Protein AF-A0A4P6DA91-F1 (afdb_monomer_lite)

Structure (mmCIF, N/CA/C/O backbone):
data_AF-A0A4P6DA91-F1
#
_entry.id   AF-A0A4P6DA91-F1
#
loop_
_atom_site.group_PDB
_atom_site.id
_atom_site.type_symbol
_atom_site.label_atom_id
_atom_site.label_alt_id
_atom_site.label_comp_id
_atom_site.label_asym_id
_atom_site.label_entity_id
_atom_site.label_seq_id
_atom_site.pdbx_PDB_ins_code
_atom_site.Cartn_x
_atom_site.Cartn_y
_atom_site.Cartn_z
_atom_site.occupancy
_atom_site.B_iso_or_equiv
_atom_site.auth_seq_id
_atom_site.auth_comp_id
_atom_site.auth_asym_id
_atom_site.auth_atom_id
_atom_site.pdbx_PDB_model_num
ATOM 1 N N . ARG A 1 1 ? -45.572 -16.440 51.708 1.00 55.09 1 ARG A N 1
ATOM 2 C CA . ARG A 1 1 ? -45.070 -16.495 50.308 1.00 55.09 1 ARG A CA 1
ATOM 3 C C . ARG A 1 1 ? -44.344 -15.213 49.861 1.00 55.09 1 ARG A C 1
ATOM 5 O O . ARG A 1 1 ? -43.687 -15.255 48.838 1.00 55.09 1 ARG A O 1
ATOM 12 N N . SER A 1 2 ? -44.384 -14.119 50.629 1.00 56.84 2 SER A N 1
ATOM 13 C CA . SER A 1 2 ? -43.938 -12.787 50.179 1.00 56.84 2 SER A CA 1
ATOM 14 C C . SER A 1 2 ? -42.454 -12.450 50.427 1.00 56.84 2 SER A C 1
ATOM 16 O O . SER A 1 2 ? -41.939 -11.525 49.814 1.00 56.84 2 SER A O 1
ATOM 18 N N . MET A 1 3 ? -41.742 -13.191 51.291 1.00 55.38 3 MET A N 1
ATOM 19 C CA . MET A 1 3 ? -40.347 -12.866 51.654 1.00 55.38 3 MET A CA 1
ATOM 20 C C . MET A 1 3 ? -39.324 -13.172 50.542 1.00 55.38 3 MET A C 1
ATOM 22 O O . MET A 1 3 ? -38.383 -12.406 50.360 1.00 55.38 3 MET A O 1
ATOM 26 N N . CYS A 1 4 ? -39.520 -14.231 49.744 1.00 60.34 4 CYS A N 1
ATOM 27 C CA . CYS A 1 4 ? -38.622 -14.529 48.617 1.00 60.34 4 CYS A CA 1
ATOM 28 C C . CYS A 1 4 ? -38.765 -13.528 47.464 1.00 60.34 4 CYS A C 1
ATOM 30 O O . CYS A 1 4 ? -37.785 -13.233 46.793 1.00 60.34 4 CYS A O 1
ATOM 32 N N . GLU A 1 5 ? -39.957 -12.977 47.230 1.00 64.94 5 GLU A N 1
ATOM 33 C CA . GLU A 1 5 ? -40.199 -12.060 46.110 1.00 64.94 5 GLU A CA 1
ATOM 34 C C . GLU A 1 5 ? -39.485 -10.710 46.298 1.00 64.94 5 GLU A C 1
ATOM 36 O O . GLU A 1 5 ? -39.011 -10.115 45.333 1.00 64.94 5 GLU A O 1
ATOM 41 N N . ILE A 1 6 ? -39.361 -10.257 47.549 1.00 63.78 6 ILE A N 1
ATOM 42 C CA . ILE A 1 6 ? -38.632 -9.036 47.922 1.00 63.78 6 ILE A CA 1
ATOM 43 C C . ILE A 1 6 ? -37.122 -9.244 47.735 1.00 63.78 6 ILE A C 1
ATOM 45 O O . ILE A 1 6 ? -36.484 -8.459 47.039 1.00 63.78 6 ILE A O 1
ATOM 49 N N . SER A 1 7 ? -36.577 -10.360 48.238 1.00 72.88 7 SER A N 1
ATOM 50 C CA . SER A 1 7 ? -35.159 -10.726 48.071 1.00 72.88 7 SER A CA 1
ATOM 51 C C . SER A 1 7 ? -34.755 -10.826 46.598 1.00 72.88 7 SER A C 1
ATOM 53 O O . SER A 1 7 ? -33.713 -10.314 46.196 1.00 72.88 7 SER A O 1
ATOM 55 N N . VAL A 1 8 ? -35.606 -11.449 45.778 1.00 75.69 8 VAL A N 1
ATOM 56 C CA . VAL A 1 8 ? -35.369 -11.611 44.340 1.00 75.69 8 VAL A CA 1
ATOM 57 C C . VAL A 1 8 ? -35.380 -10.250 43.631 1.00 75.69 8 VAL A C 1
ATOM 59 O O . VAL A 1 8 ? -34.483 -9.963 42.841 1.00 75.69 8 VAL A O 1
ATOM 62 N N . LYS A 1 9 ? -36.339 -9.366 43.940 1.00 78.38 9 LYS A N 1
ATOM 63 C CA . LYS A 1 9 ? -36.401 -8.007 43.367 1.00 78.38 9 LYS A CA 1
ATOM 64 C C . LYS A 1 9 ? -35.194 -7.146 43.755 1.00 78.38 9 LYS A C 1
ATOM 66 O O . LYS A 1 9 ? -34.656 -6.451 42.892 1.00 78.38 9 LYS A O 1
ATOM 71 N N . ASP A 1 10 ? -34.742 -7.214 45.005 1.00 80.25 10 ASP A N 1
ATOM 72 C CA . ASP A 1 10 ? -33.580 -6.454 45.482 1.00 80.25 10 ASP A CA 1
ATOM 73 C C . ASP A 1 10 ? -32.262 -6.948 44.871 1.00 80.25 10 ASP A C 1
ATOM 75 O O . ASP A 1 10 ? -31.391 -6.143 44.518 1.00 80.25 10 ASP A O 1
ATOM 79 N N . GLU A 1 11 ? -32.116 -8.259 44.671 1.00 81.44 11 GLU A N 1
ATOM 80 C CA . GLU A 1 11 ? -30.987 -8.828 43.934 1.00 81.44 11 GLU A CA 1
ATOM 81 C C . GLU A 1 11 ? -31.006 -8.397 42.467 1.00 81.44 11 GLU A C 1
ATOM 83 O O . GLU A 1 11 ? -30.002 -7.876 41.972 1.00 81.44 11 GLU A O 1
ATOM 88 N N . PHE A 1 12 ? -32.150 -8.491 41.782 1.00 84.50 12 PHE A N 1
ATOM 89 C CA . PHE A 1 12 ? -32.289 -7.980 40.415 1.00 84.50 12 PHE A CA 1
ATOM 90 C C . PHE A 1 12 ? -31.996 -6.476 40.324 1.00 84.50 12 PHE A C 1
ATOM 92 O O . PHE A 1 12 ? -31.354 -6.026 39.370 1.00 84.50 12 PHE A O 1
ATOM 99 N N . ALA A 1 13 ? -32.392 -5.683 41.321 1.00 85.75 13 ALA A N 1
ATOM 100 C CA . ALA A 1 13 ? -32.066 -4.260 41.384 1.00 85.75 13 ALA A CA 1
ATOM 101 C C . ALA A 1 13 ? -30.551 -4.016 41.522 1.00 85.75 13 ALA A C 1
ATOM 103 O O . ALA A 1 13 ? -30.015 -3.094 40.900 1.00 85.75 13 ALA A O 1
ATOM 104 N N . LYS A 1 14 ? -29.830 -4.845 42.287 1.00 87.62 14 LYS A N 1
ATOM 105 C CA . LYS A 1 14 ? -28.359 -4.787 42.376 1.00 87.62 14 LYS A CA 1
ATOM 106 C C . LYS A 1 14 ? -27.694 -5.198 41.059 1.00 87.62 14 LYS A C 1
ATOM 108 O O . LYS A 1 14 ? -26.830 -4.465 40.574 1.00 87.62 14 LYS A O 1
ATOM 113 N N . TYR A 1 15 ? -28.130 -6.297 40.440 1.00 88.12 15 TYR A N 1
ATOM 114 C CA . TYR A 1 15 ? -27.595 -6.759 39.154 1.00 88.12 15 TYR A CA 1
ATOM 115 C C . TYR A 1 15 ? -27.834 -5.751 38.027 1.00 88.12 15 TYR A C 1
ATOM 117 O O . TYR A 1 15 ? -26.910 -5.434 37.282 1.00 88.12 15 TYR A O 1
ATOM 125 N N . THR A 1 16 ? -29.033 -5.176 37.926 1.00 89.88 16 THR A N 1
ATOM 126 C CA . THR A 1 16 ? -29.355 -4.169 36.899 1.00 89.88 16 THR A CA 1
ATOM 127 C C . THR A 1 16 ? -28.566 -2.875 37.086 1.00 89.88 16 THR A C 1
ATOM 129 O O . THR A 1 16 ? -28.101 -2.292 36.102 1.00 89.88 16 THR A O 1
ATOM 132 N N . LYS A 1 17 ? -28.344 -2.432 38.332 1.00 92.50 17 LYS A N 1
ATOM 133 C CA . LYS A 1 17 ? -27.441 -1.306 38.628 1.00 92.50 17 LYS A CA 1
ATOM 134 C C . LYS A 1 17 ? -26.011 -1.611 38.181 1.00 92.50 17 LYS A C 1
ATOM 136 O O . LYS A 1 17 ? -25.411 -0.791 37.487 1.00 92.50 17 LYS A O 1
ATOM 141 N N . LEU A 1 18 ? -25.490 -2.793 38.511 1.00 91.44 18 LEU A N 1
ATOM 142 C CA . LEU A 1 18 ? -24.151 -3.216 38.100 1.00 91.44 18 LEU A CA 1
ATOM 143 C C . LEU A 1 18 ? -24.027 -3.310 36.572 1.00 91.44 18 LEU A C 1
ATOM 145 O O . LEU A 1 18 ? -23.062 -2.811 35.996 1.00 91.44 18 LEU A O 1
ATOM 149 N N . GLN A 1 19 ? -25.036 -3.864 35.902 1.00 90.81 19 GLN A N 1
ATOM 150 C CA . GLN A 1 19 ? -25.076 -3.982 34.448 1.00 90.81 19 GLN A CA 1
ATOM 151 C C . GLN A 1 19 ? -25.111 -2.615 33.757 1.00 90.81 19 GLN A C 1
ATOM 153 O O . GLN A 1 19 ? -24.440 -2.436 32.743 1.00 90.81 19 GLN A O 1
ATOM 158 N N . ARG A 1 20 ? -25.813 -1.620 34.318 1.00 94.56 20 ARG A N 1
ATOM 159 C CA . ARG A 1 20 ? -25.781 -0.235 33.813 1.00 94.56 20 ARG A CA 1
ATOM 160 C C . ARG A 1 20 ? -24.401 0.401 33.960 1.00 94.56 20 ARG A C 1
ATOM 162 O O . ARG A 1 20 ? -23.937 1.045 33.023 1.00 94.56 20 ARG A O 1
ATOM 169 N N . ILE A 1 21 ? -23.735 0.200 35.098 1.00 94.06 21 ILE A N 1
ATOM 170 C CA . ILE A 1 21 ? -22.374 0.713 35.328 1.00 94.06 21 ILE A CA 1
ATOM 171 C C . ILE A 1 21 ? -21.390 0.066 34.344 1.00 94.06 21 ILE A C 1
ATOM 173 O O . ILE A 1 21 ? -20.618 0.772 33.695 1.00 94.06 21 ILE A O 1
ATOM 177 N N . LEU A 1 22 ? -21.462 -1.258 34.174 1.00 92.75 22 LEU A N 1
ATOM 178 C CA . LEU A 1 22 ? -20.648 -1.990 33.201 1.00 92.75 22 LEU A CA 1
ATOM 179 C C . LEU A 1 22 ? -20.921 -1.533 31.769 1.00 92.75 22 LEU A C 1
ATOM 181 O O . LEU A 1 22 ? -19.978 -1.335 31.004 1.00 92.75 22 LEU A O 1
ATOM 185 N N . ASN A 1 23 ? -22.188 -1.331 31.403 1.00 93.81 23 ASN A N 1
ATOM 186 C CA . ASN A 1 23 ? -22.531 -0.875 30.063 1.00 93.81 23 ASN A CA 1
ATOM 187 C C . ASN A 1 23 ? -21.992 0.538 29.801 1.00 93.81 23 ASN A C 1
ATOM 189 O O . ASN A 1 23 ? -21.377 0.760 28.762 1.00 93.81 23 ASN A O 1
ATOM 193 N N . LYS A 1 24 ? -22.096 1.446 30.780 1.00 94.62 24 LYS A N 1
ATOM 194 C CA . LYS A 1 24 ? -21.516 2.793 30.692 1.00 94.62 24 LYS A CA 1
ATOM 195 C C . LYS A 1 24 ? -19.998 2.750 30.484 1.00 94.62 24 LYS A C 1
ATOM 197 O O . LYS A 1 24 ? -19.483 3.384 29.569 1.00 94.62 24 LYS A O 1
ATOM 202 N N . LYS A 1 25 ? -19.277 1.945 31.275 1.00 93.56 25 LYS A N 1
ATOM 203 C CA . LYS A 1 25 ? -17.820 1.774 31.120 1.00 93.56 25 LYS A CA 1
ATOM 204 C C . LYS A 1 25 ? -17.431 1.141 29.789 1.00 93.56 25 LYS A C 1
ATOM 206 O O . LYS A 1 25 ? -16.431 1.525 29.187 1.00 93.56 25 LYS A O 1
ATOM 211 N N . ARG A 1 26 ? -18.239 0.207 29.289 1.00 90.56 26 ARG A N 1
ATOM 212 C CA . ARG A 1 26 ? -18.033 -0.407 27.976 1.00 90.56 26 ARG A CA 1
ATOM 213 C C . ARG A 1 26 ? -18.266 0.582 26.835 1.00 90.56 26 ARG A C 1
ATOM 215 O O . ARG A 1 26 ? -17.557 0.506 25.836 1.00 90.56 26 ARG A O 1
ATOM 222 N N . GLU A 1 27 ? -19.248 1.467 26.952 1.00 93.00 27 GLU A N 1
ATOM 223 C CA . GLU A 1 27 ? -19.515 2.518 25.965 1.00 93.00 27 GLU A CA 1
ATOM 224 C C . GLU A 1 27 ? -18.386 3.551 25.920 1.00 93.00 27 GLU A C 1
ATOM 226 O O . GLU A 1 27 ? -17.903 3.846 24.827 1.00 93.00 27 GLU A O 1
ATOM 231 N N . GLU A 1 28 ? -17.897 4.002 27.082 1.00 92.50 28 GLU A N 1
ATOM 232 C CA . GLU A 1 28 ? -16.718 4.878 27.198 1.00 92.50 28 GLU A CA 1
ATOM 233 C C . GLU A 1 28 ? -15.500 4.249 26.490 1.00 92.50 28 GLU A C 1
ATOM 235 O O . GLU A 1 28 ? -14.922 4.848 25.581 1.00 92.50 28 GLU A O 1
ATOM 240 N N . LEU A 1 29 ? -15.184 2.987 26.809 1.00 92.62 29 LEU A N 1
ATOM 241 C CA . LEU A 1 29 ? -14.070 2.261 26.191 1.00 92.62 29 LEU A CA 1
ATOM 242 C C . LEU A 1 29 ? -14.257 2.068 24.678 1.00 92.62 29 LEU A C 1
ATOM 244 O O . LEU A 1 29 ? -13.318 2.228 23.900 1.00 92.62 29 LEU A O 1
ATOM 248 N N . LYS A 1 30 ? -15.466 1.707 24.229 1.00 91.50 30 LYS A N 1
ATOM 249 C CA . LYS A 1 30 ? -15.755 1.543 22.796 1.00 91.50 30 LYS A CA 1
ATOM 250 C C . LYS A 1 30 ? -15.562 2.856 22.046 1.00 91.50 30 LYS A C 1
ATOM 252 O O . LYS A 1 30 ? -15.011 2.824 20.948 1.00 91.50 30 LYS A O 1
ATOM 257 N N . ALA A 1 31 ? -16.001 3.979 22.608 1.00 92.00 31 ALA A N 1
ATOM 258 C CA . ALA A 1 31 ? -15.831 5.287 21.988 1.00 92.00 31 ALA A CA 1
ATOM 259 C C . ALA A 1 31 ? -14.343 5.621 21.807 1.00 92.00 31 ALA A C 1
ATOM 261 O O . ALA A 1 31 ? -13.930 5.983 20.704 1.00 92.00 31 ALA A O 1
ATOM 262 N N . GLU A 1 32 ? -13.526 5.400 22.837 1.00 90.81 32 GLU A N 1
ATOM 263 C CA . GLU A 1 32 ? -12.080 5.633 22.783 1.00 90.81 32 GLU A CA 1
ATOM 264 C C . GLU A 1 32 ? -11.379 4.715 21.768 1.00 90.81 32 GLU A C 1
ATOM 266 O O . GLU A 1 32 ? -10.641 5.183 20.895 1.00 90.81 32 GLU A O 1
ATOM 271 N N . VAL A 1 33 ? -11.691 3.414 21.788 1.00 92.25 33 VAL A N 1
ATOM 272 C CA . VAL A 1 33 ? -11.156 2.446 20.817 1.00 92.25 33 VAL A CA 1
ATOM 273 C C . VAL A 1 33 ? -11.562 2.812 19.388 1.00 92.25 33 VAL A C 1
ATOM 275 O O . VAL A 1 33 ? -10.763 2.652 18.464 1.00 92.25 33 VAL A O 1
ATOM 278 N N . LEU A 1 34 ? -12.780 3.314 19.169 1.00 92.31 34 LEU A N 1
ATOM 279 C CA . LEU A 1 34 ? -13.223 3.764 17.848 1.00 92.31 34 LEU A CA 1
ATOM 280 C C . LEU A 1 34 ? -12.450 4.998 17.376 1.00 92.31 34 LEU A C 1
ATOM 282 O O . LEU A 1 34 ? -12.088 5.059 16.200 1.00 92.31 34 LEU A O 1
ATOM 286 N N . VAL A 1 35 ? -12.168 5.958 18.260 1.00 92.62 35 VAL A N 1
ATOM 287 C CA . VAL A 1 35 ? -11.339 7.131 17.934 1.00 92.62 35 VAL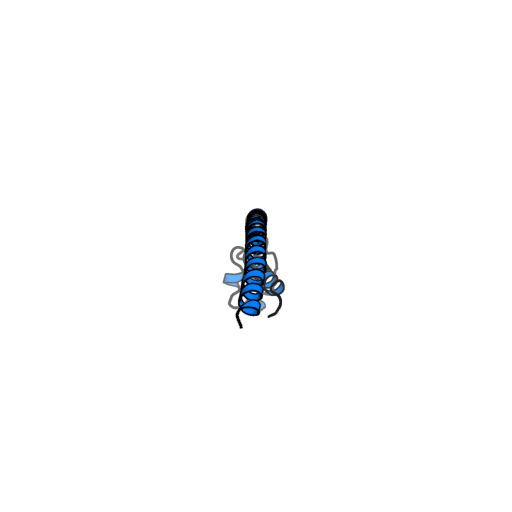 A CA 1
ATOM 288 C C . VAL A 1 35 ? -9.921 6.696 17.566 1.00 92.62 35 VAL A C 1
ATOM 290 O O . VAL A 1 35 ? -9.426 7.077 16.501 1.00 92.62 35 VAL A O 1
ATOM 293 N N . PHE A 1 36 ? -9.307 5.824 18.367 1.00 91.19 36 PHE A N 1
ATOM 294 C CA . PHE A 1 36 ? -7.981 5.279 18.074 1.00 91.19 36 PHE A CA 1
ATOM 295 C C . PHE A 1 36 ? -7.957 4.503 16.750 1.00 91.19 36 PHE A C 1
ATOM 297 O O . PHE A 1 36 ? -7.089 4.735 15.910 1.00 91.19 36 PHE A O 1
ATOM 304 N N . LYS A 1 37 ? -8.945 3.633 16.503 1.00 91.56 37 LYS A N 1
ATOM 305 C CA . LYS A 1 37 ? -9.064 2.898 15.232 1.00 91.56 37 LYS A CA 1
ATOM 306 C C . LYS A 1 37 ? -9.215 3.833 14.036 1.00 91.56 37 LYS A C 1
ATOM 308 O O . LYS A 1 37 ? -8.584 3.597 13.008 1.00 91.56 37 LYS A O 1
ATOM 313 N N . LYS A 1 38 ? -10.013 4.900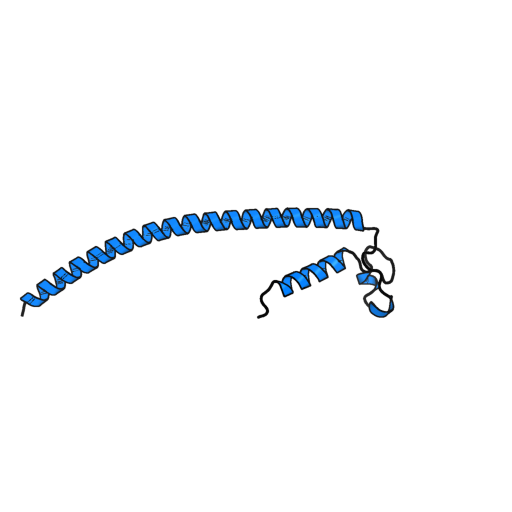 14.156 1.00 91.62 38 LYS A N 1
ATOM 314 C CA . LYS A 1 38 ? -10.149 5.920 13.102 1.00 91.62 38 LYS A CA 1
ATOM 315 C C . LYS A 1 38 ? -8.816 6.614 12.828 1.00 91.62 38 LYS A C 1
ATOM 317 O O . LYS A 1 38 ? -8.471 6.811 11.667 1.00 91.62 38 LYS A O 1
ATOM 322 N N . TYR A 1 39 ? -8.064 6.959 13.871 1.00 91.88 39 TYR A N 1
ATOM 323 C CA . TYR A 1 39 ? -6.744 7.575 13.733 1.00 91.88 39 TYR A CA 1
ATOM 324 C C . TYR A 1 39 ? -5.740 6.636 13.050 1.00 91.88 39 TYR A C 1
ATOM 326 O O . TYR A 1 39 ? -5.104 7.016 12.069 1.00 91.88 39 TYR A O 1
ATOM 334 N N . GLN A 1 40 ? -5.683 5.377 13.487 1.00 91.19 40 GLN A N 1
ATOM 335 C CA . GLN A 1 40 ? -4.861 4.337 12.866 1.00 91.19 40 GLN A CA 1
ATOM 336 C C . GLN A 1 40 ? -5.210 4.130 11.389 1.00 91.19 40 GLN A C 1
ATOM 338 O O . GLN A 1 40 ? -4.317 4.038 10.551 1.00 91.19 40 GLN A O 1
ATOM 343 N N . LEU A 1 41 ? -6.502 4.102 11.045 1.00 92.44 41 LEU A N 1
ATOM 344 C CA . LEU A 1 41 ? -6.943 3.981 9.656 1.00 92.44 41 LEU A CA 1
ATOM 345 C C . LEU A 1 41 ? -6.492 5.184 8.819 1.00 92.44 41 LEU A C 1
ATOM 347 O O . LEU A 1 41 ? -5.970 4.992 7.725 1.00 92.44 41 LEU A O 1
ATOM 351 N N . LYS A 1 42 ? -6.639 6.410 9.340 1.00 91.94 42 LYS A N 1
ATOM 352 C CA . LYS A 1 42 ? -6.170 7.627 8.661 1.00 91.94 42 LYS A CA 1
ATOM 353 C C . LYS A 1 42 ? -4.669 7.577 8.381 1.00 91.94 42 LYS A C 1
ATOM 355 O O . LYS A 1 42 ? -4.265 7.875 7.262 1.00 91.94 42 LYS A O 1
ATOM 360 N N . ILE A 1 43 ? -3.860 7.161 9.358 1.00 93.38 43 ILE A N 1
ATOM 361 C CA . ILE A 1 43 ? -2.408 7.015 9.180 1.00 93.38 43 ILE A CA 1
ATOM 362 C C . ILE A 1 43 ? -2.093 5.947 8.135 1.00 93.38 43 ILE A C 1
ATOM 364 O O . ILE A 1 43 ? -1.317 6.209 7.220 1.00 93.38 43 ILE A O 1
ATOM 368 N N . LYS A 1 44 ? -2.704 4.760 8.241 1.00 91.94 44 LYS A N 1
ATOM 369 C CA . LYS A 1 44 ? -2.479 3.668 7.283 1.00 91.94 44 LYS A CA 1
ATOM 370 C C . LYS A 1 44 ? -2.798 4.098 5.855 1.00 91.94 44 LYS A C 1
ATOM 372 O O . LYS A 1 44 ? -1.991 3.860 4.964 1.00 91.94 44 LYS A O 1
ATOM 377 N N . LEU A 1 45 ? -3.933 4.767 5.656 1.00 92.88 45 LEU A N 1
ATOM 378 C CA . LEU A 1 45 ? -4.314 5.303 4.352 1.00 92.88 45 LEU A CA 1
ATOM 379 C C . LEU A 1 45 ? -3.320 6.365 3.876 1.00 92.88 45 LEU A C 1
ATOM 381 O O . LEU A 1 45 ? -2.888 6.309 2.731 1.00 92.88 45 LEU A O 1
ATOM 385 N N . GLY A 1 46 ? -2.913 7.291 4.747 1.00 94.31 46 GLY A N 1
ATOM 386 C CA . GLY A 1 46 ? -1.917 8.311 4.415 1.00 94.31 46 GLY A CA 1
ATOM 387 C C . GLY A 1 46 ? -0.601 7.706 3.924 1.00 94.31 46 GLY A C 1
ATOM 388 O O . GLY A 1 46 ? -0.132 8.059 2.845 1.00 94.31 46 GLY A O 1
ATOM 389 N N . ILE A 1 47 ? -0.047 6.741 4.664 1.00 93.75 47 ILE A N 1
ATOM 390 C CA . ILE A 1 47 ? 1.180 6.030 4.275 1.00 93.75 47 ILE A CA 1
ATOM 391 C C . ILE A 1 47 ? 0.977 5.309 2.941 1.00 93.75 47 ILE A C 1
ATOM 393 O O . ILE A 1 47 ? 1.804 5.447 2.046 1.00 93.75 47 ILE A O 1
ATOM 397 N N . GLN A 1 48 ? -0.140 4.595 2.777 1.00 89.88 48 GLN A N 1
ATOM 398 C CA . GLN A 1 48 ? -0.442 3.878 1.541 1.00 89.88 48 GLN A CA 1
ATOM 399 C C . GLN A 1 48 ? -0.479 4.817 0.327 1.00 89.88 48 GLN A C 1
ATOM 401 O O . GLN A 1 48 ? 0.137 4.509 -0.693 1.00 89.88 48 GLN A O 1
ATOM 406 N N . TYR A 1 49 ? -1.141 5.972 0.437 1.00 93.81 49 TYR A N 1
ATOM 407 C CA . TYR A 1 49 ? -1.192 6.957 -0.645 1.00 93.81 49 TYR A CA 1
ATOM 408 C C . TYR A 1 49 ? 0.181 7.550 -0.955 1.00 93.81 49 TYR A C 1
ATOM 410 O O . TYR A 1 49 ? 0.532 7.672 -2.127 1.00 93.81 49 TYR A O 1
ATOM 418 N N . VAL A 1 50 ? 0.975 7.881 0.067 1.00 95.38 50 VAL A N 1
ATOM 419 C CA . VAL A 1 50 ? 2.330 8.421 -0.122 1.00 95.38 50 VAL A CA 1
ATOM 420 C C . VAL A 1 50 ? 3.229 7.393 -0.808 1.00 95.38 50 VAL A C 1
ATOM 422 O O . VAL A 1 50 ? 3.871 7.710 -1.808 1.00 95.38 50 VAL A O 1
ATOM 425 N N . THR A 1 51 ? 3.241 6.148 -0.330 1.00 88.94 51 THR A N 1
ATOM 426 C CA . THR A 1 51 ? 4.023 5.067 -0.944 1.00 88.94 51 THR A CA 1
ATOM 427 C C . THR A 1 51 ? 3.580 4.810 -2.383 1.00 88.94 51 THR A C 1
ATOM 429 O O . THR A 1 51 ? 4.427 4.660 -3.264 1.00 88.94 51 THR A O 1
ATOM 432 N N . GLN A 1 52 ? 2.272 4.813 -2.651 1.00 88.81 52 GLN A N 1
ATOM 433 C CA . GLN A 1 52 ? 1.749 4.654 -4.004 1.00 88.81 52 GLN A CA 1
ATOM 434 C C . GLN A 1 52 ? 2.167 5.817 -4.912 1.00 88.81 52 GLN A C 1
ATOM 436 O O . GLN A 1 52 ? 2.603 5.570 -6.033 1.00 88.81 52 GLN A O 1
ATOM 441 N N . ALA A 1 53 ? 2.102 7.061 -4.434 1.00 93.12 53 ALA A N 1
ATOM 442 C CA . ALA A 1 53 ? 2.530 8.233 -5.193 1.00 93.12 53 ALA A CA 1
ATOM 443 C C . ALA A 1 53 ? 4.022 8.160 -5.555 1.00 93.12 53 ALA A C 1
ATOM 445 O O . ALA A 1 53 ? 4.382 8.319 -6.724 1.00 93.12 53 ALA A O 1
ATOM 446 N N . ILE A 1 54 ? 4.882 7.828 -4.587 1.00 93.25 54 ILE A N 1
ATOM 447 C CA . ILE A 1 54 ? 6.322 7.638 -4.820 1.00 93.25 54 ILE A CA 1
ATOM 448 C C . ILE A 1 54 ? 6.550 6.547 -5.869 1.00 93.25 54 ILE A C 1
ATOM 450 O O . ILE A 1 54 ? 7.287 6.767 -6.828 1.00 93.25 54 ILE A O 1
ATOM 454 N N . LEU A 1 55 ? 5.876 5.399 -5.740 1.00 86.62 55 LEU A N 1
ATOM 455 C CA . LEU A 1 55 ? 6.001 4.304 -6.700 1.00 86.62 55 LEU A CA 1
ATOM 456 C C . LEU A 1 55 ? 5.576 4.735 -8.108 1.00 86.62 55 LEU A C 1
ATOM 458 O O . LEU A 1 55 ? 6.287 4.450 -9.069 1.00 86.62 55 LEU A O 1
ATOM 462 N N . THR A 1 56 ? 4.455 5.451 -8.245 1.00 87.50 56 THR A N 1
ATOM 463 C CA . THR A 1 56 ? 4.003 5.955 -9.552 1.00 87.50 56 THR A CA 1
ATOM 464 C C . THR A 1 56 ? 5.002 6.925 -10.169 1.00 87.50 56 THR A C 1
ATOM 466 O O . THR A 1 56 ? 5.266 6.843 -11.364 1.00 87.50 56 THR A O 1
ATOM 469 N N . LEU A 1 57 ? 5.620 7.784 -9.358 1.00 90.62 57 LEU A N 1
ATOM 470 C CA . LEU A 1 57 ? 6.607 8.754 -9.817 1.00 90.62 57 LEU A CA 1
ATOM 471 C C . LEU A 1 57 ? 7.884 8.048 -10.295 1.00 90.62 57 LEU A C 1
ATOM 473 O O . LEU A 1 57 ? 8.372 8.339 -11.385 1.00 90.62 57 LEU A O 1
ATOM 477 N N . VAL A 1 58 ? 8.362 7.049 -9.548 1.00 86.69 58 VAL A N 1
ATOM 478 C CA . VAL A 1 58 ? 9.481 6.189 -9.969 1.00 86.69 58 VAL A CA 1
ATOM 479 C C . VAL A 1 58 ? 9.152 5.464 -11.276 1.00 86.69 58 VAL A C 1
ATOM 481 O O . VAL A 1 58 ? 9.973 5.454 -12.188 1.00 86.69 58 VAL A O 1
ATOM 484 N N . CYS A 1 59 ? 7.944 4.909 -11.412 1.00 82.94 59 CYS A N 1
ATOM 485 C CA . CYS A 1 59 ? 7.519 4.239 -12.644 1.00 82.94 59 CYS A CA 1
ATOM 486 C C . CYS A 1 59 ? 7.492 5.193 -13.842 1.00 82.94 59 CYS A C 1
ATOM 488 O O . CYS A 1 59 ? 7.914 4.806 -14.927 1.00 82.94 59 CYS A O 1
ATOM 490 N N . LEU A 1 60 ? 7.033 6.434 -13.654 1.00 83.56 60 LEU A N 1
ATOM 491 C CA . LEU A 1 60 ? 7.026 7.456 -14.703 1.00 83.56 60 LEU A CA 1
ATOM 492 C C . LEU A 1 60 ? 8.444 7.858 -15.119 1.00 83.56 60 LEU A C 1
ATOM 494 O O . LEU A 1 60 ? 8.713 7.959 -16.314 1.00 83.56 60 LEU A O 1
ATOM 498 N N . ILE A 1 61 ? 9.360 8.029 -14.159 1.00 84.44 61 ILE A N 1
ATOM 499 C CA . ILE A 1 61 ? 10.777 8.300 -14.448 1.00 84.44 61 ILE A CA 1
ATOM 500 C C . ILE A 1 61 ? 11.386 7.140 -15.237 1.00 84.44 61 ILE A C 1
ATOM 502 O O . ILE A 1 61 ? 12.024 7.366 -16.264 1.00 84.44 61 ILE A O 1
ATOM 506 N N . LEU A 1 62 ? 11.156 5.900 -14.796 1.00 77.12 62 LEU A N 1
ATOM 507 C CA . LEU A 1 62 ? 11.647 4.715 -15.494 1.00 77.12 62 LEU A CA 1
ATOM 508 C C . LEU A 1 62 ? 11.061 4.619 -16.900 1.00 77.12 62 LEU A C 1
ATOM 510 O O . LEU A 1 62 ? 11.808 4.362 -17.833 1.00 77.12 62 LEU A O 1
ATOM 514 N N . PHE A 1 63 ? 9.768 4.888 -17.075 1.00 74.81 63 PHE A N 1
ATOM 515 C CA . PHE A 1 63 ? 9.128 4.900 -18.389 1.00 74.81 63 PHE A CA 1
ATOM 516 C C . PHE A 1 63 ? 9.739 5.964 -19.312 1.00 74.81 63 PHE A C 1
ATOM 518 O O . PHE A 1 63 ? 9.932 5.716 -20.502 1.00 74.81 63 PHE A O 1
ATOM 525 N N . TRP A 1 64 ? 10.089 7.132 -18.769 1.00 77.31 64 TRP A N 1
ATOM 526 C CA . TRP A 1 64 ? 10.752 8.188 -19.529 1.00 77.31 64 TRP A CA 1
ATOM 527 C C . TRP A 1 64 ? 12.177 7.782 -19.928 1.00 77.31 64 TRP A C 1
ATOM 529 O O . TRP A 1 64 ? 12.548 7.914 -21.095 1.00 77.31 64 TRP A O 1
ATOM 539 N N . MET A 1 65 ? 12.964 7.243 -18.994 1.00 73.69 65 MET A N 1
ATOM 540 C CA . MET A 1 65 ? 14.352 6.835 -19.247 1.00 73.69 65 MET A CA 1
ATOM 541 C C . MET A 1 65 ? 14.461 5.597 -20.151 1.00 73.69 65 MET A C 1
ATOM 543 O O . MET A 1 65 ? 15.319 5.554 -21.026 1.00 73.69 65 MET A O 1
ATOM 547 N N . GLN A 1 66 ? 13.586 4.604 -19.970 1.00 66.81 66 GLN A N 1
ATOM 548 C CA . GLN A 1 66 ? 13.589 3.325 -20.699 1.00 66.81 66 GLN A CA 1
ATOM 549 C C . GLN A 1 66 ? 12.849 3.378 -22.040 1.00 66.81 66 GLN A C 1
ATOM 551 O O . GLN A 1 66 ? 12.708 2.350 -22.701 1.00 66.81 66 GLN A O 1
ATOM 556 N N . ARG A 1 67 ? 12.387 4.554 -22.489 1.00 64.19 67 ARG A N 1
ATOM 557 C CA . ARG A 1 67 ? 11.670 4.694 -23.770 1.00 64.19 67 ARG A CA 1
ATOM 558 C C . ARG A 1 67 ? 12.447 4.108 -24.959 1.00 64.19 67 ARG A C 1
ATOM 560 O O . ARG A 1 67 ? 11.823 3.640 -25.907 1.00 64.19 67 ARG A O 1
ATOM 567 N N . SER A 1 68 ? 13.778 4.112 -24.894 1.00 59.06 68 SER A N 1
ATOM 568 C CA . SER A 1 68 ? 14.657 3.707 -25.998 1.00 59.06 68 SER A CA 1
ATOM 569 C C . SER A 1 68 ? 15.461 2.428 -25.738 1.00 59.06 68 SER A C 1
ATOM 571 O O . SER A 1 68 ? 16.246 2.039 -26.598 1.00 59.06 68 SER A O 1
ATOM 573 N N . THR A 1 69 ? 15.300 1.769 -24.585 1.00 61.53 69 THR A N 1
ATOM 574 C CA . THR A 1 69 ? 16.078 0.570 -24.230 1.00 61.53 69 THR A CA 1
ATOM 575 C C . THR A 1 69 ? 15.162 -0.644 -24.054 1.00 61.53 69 THR A C 1
ATOM 577 O O . THR A 1 69 ? 14.290 -0.626 -23.186 1.00 61.53 69 THR A O 1
ATOM 580 N N . PRO A 1 70 ? 15.323 -1.713 -24.856 1.00 62.09 70 PRO A N 1
ATOM 581 C CA . PRO A 1 70 ? 14.580 -2.950 -24.649 1.00 62.09 70 PRO A CA 1
ATOM 582 C C . PRO A 1 70 ? 15.092 -3.657 -23.384 1.00 62.09 70 PRO A C 1
ATOM 584 O O . PRO A 1 70 ? 16.290 -3.880 -23.231 1.00 62.09 70 PRO A O 1
ATOM 587 N N . VAL A 1 71 ? 14.186 -4.009 -22.467 1.00 62.38 71 VAL A N 1
ATOM 588 C CA . VAL A 1 71 ? 14.535 -4.628 -21.168 1.00 62.38 71 VAL A CA 1
ATOM 589 C C . VAL A 1 71 ? 14.916 -6.093 -21.336 1.00 62.38 71 VAL A C 1
ATOM 591 O O . VAL A 1 71 ? 15.794 -6.593 -20.638 1.00 62.38 71 VAL A O 1
ATOM 594 N N . VAL A 1 72 ? 14.241 -6.785 -22.256 1.00 63.56 72 VAL A N 1
ATOM 595 C CA . VAL A 1 72 ? 14.465 -8.198 -22.561 1.00 63.56 72 VAL A CA 1
ATOM 596 C C . VAL A 1 72 ? 14.341 -8.386 -24.069 1.00 63.56 72 VAL A C 1
ATOM 598 O O . VAL A 1 72 ? 13.348 -7.973 -24.671 1.00 63.56 72 VAL A O 1
ATOM 601 N N . ILE A 1 73 ? 15.351 -9.010 -24.671 1.00 62.59 73 ILE A N 1
ATOM 602 C CA . ILE A 1 73 ? 15.360 -9.400 -26.082 1.00 62.59 73 ILE A CA 1
ATOM 603 C C . ILE A 1 73 ? 15.053 -10.899 -26.122 1.00 62.59 73 ILE A C 1
ATOM 605 O O . ILE A 1 73 ? 15.825 -11.703 -25.601 1.00 62.59 73 ILE A O 1
ATOM 609 N N . LEU A 1 74 ? 13.906 -11.269 -26.687 1.00 66.31 74 LEU A N 1
ATOM 610 C CA . LEU A 1 74 ? 13.464 -12.652 -26.867 1.00 66.31 74 LEU A CA 1
ATOM 611 C C . LEU A 1 74 ? 13.459 -12.993 -28.360 1.00 66.31 74 LEU A C 1
ATOM 613 O O . LEU A 1 74 ? 13.311 -12.124 -29.215 1.00 66.31 74 LEU A O 1
ATOM 617 N N . ASN A 1 75 ? 13.624 -14.276 -28.682 1.00 66.31 75 ASN A N 1
ATOM 618 C CA . ASN A 1 75 ? 13.605 -14.729 -30.070 1.00 66.31 75 ASN A CA 1
ATOM 619 C C . ASN A 1 75 ? 12.186 -14.544 -30.651 1.00 66.31 75 ASN A C 1
ATOM 621 O O . ASN A 1 75 ? 11.218 -14.966 -30.014 1.00 66.31 75 ASN A O 1
ATOM 625 N N . GLU A 1 76 ? 12.049 -13.941 -31.839 1.00 64.31 76 GLU A N 1
ATOM 626 C CA . GLU A 1 76 ? 10.754 -13.538 -32.438 1.00 64.31 76 GLU A CA 1
ATOM 627 C C . GLU A 1 76 ? 9.703 -14.662 -32.464 1.00 64.31 76 GLU A C 1
ATOM 629 O O . GLU A 1 76 ? 8.513 -14.415 -32.257 1.00 64.31 76 GLU A O 1
ATOM 634 N N . ASN A 1 77 ? 10.150 -15.910 -32.625 1.00 66.81 77 ASN A N 1
ATOM 635 C CA . ASN A 1 77 ? 9.299 -17.101 -32.681 1.00 66.81 77 ASN A CA 1
ATOM 636 C C . ASN A 1 77 ? 8.485 -17.352 -31.397 1.00 66.81 77 ASN A C 1
ATOM 638 O O . ASN A 1 77 ? 7.442 -17.994 -31.462 1.00 66.81 77 ASN A O 1
ATOM 642 N N . TRP A 1 78 ? 8.937 -16.865 -30.236 1.00 71.88 78 TRP A N 1
ATOM 643 C CA . TRP A 1 78 ? 8.236 -17.053 -28.955 1.00 71.88 78 TRP A CA 1
ATOM 644 C C . TRP A 1 78 ? 7.084 -16.068 -28.745 1.00 71.88 78 TRP A C 1
ATOM 646 O O . TRP A 1 78 ? 6.200 -16.324 -27.930 1.00 71.88 78 TRP A O 1
ATOM 656 N N . LEU A 1 79 ? 7.100 -14.935 -29.450 1.00 67.88 79 LEU A N 1
ATOM 657 C CA . LEU A 1 79 ? 6.140 -13.845 -29.261 1.00 67.88 79 LEU A CA 1
ATOM 658 C C . LEU A 1 79 ? 5.112 -13.764 -30.402 1.00 67.88 79 LEU A C 1
ATOM 660 O O . LEU A 1 79 ? 4.231 -12.908 -30.371 1.00 67.88 79 LEU A O 1
ATOM 664 N N . TYR A 1 80 ? 5.181 -14.646 -31.401 1.00 70.38 8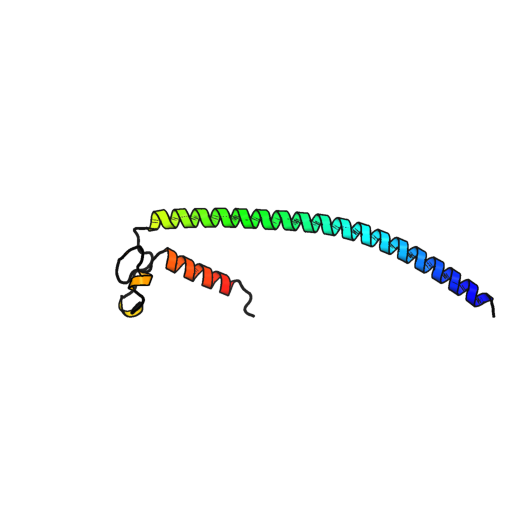0 TYR A N 1
ATOM 665 C CA . TYR A 1 80 ? 4.205 -14.713 -32.490 1.00 70.38 80 TYR A CA 1
ATOM 666 C C . TYR A 1 80 ? 2.838 -15.222 -31.985 1.00 70.38 80 TYR A C 1
ATOM 668 O O . TYR A 1 80 ? 2.807 -16.198 -31.236 1.00 70.38 80 TYR A O 1
ATOM 676 N N . PRO A 1 81 ? 1.690 -14.624 -32.371 1.00 72.44 81 PRO A N 1
ATOM 677 C CA . PRO A 1 81 ? 1.494 -13.487 -33.283 1.00 72.44 81 PRO A CA 1
ATOM 678 C C . PRO A 1 81 ? 1.453 -12.106 -32.594 1.00 72.44 81 PRO A C 1
ATOM 680 O O . PRO A 1 81 ? 1.371 -11.082 -33.267 1.00 72.44 81 PRO A O 1
ATOM 683 N N . PHE A 1 82 ? 1.497 -12.041 -31.262 1.00 72.88 82 PHE A N 1
ATOM 684 C CA . PHE A 1 82 ? 1.316 -10.795 -30.502 1.00 72.88 82 PHE A CA 1
ATOM 685 C C . PHE A 1 82 ? 2.568 -9.903 -30.429 1.00 72.88 82 PHE A C 1
ATOM 687 O O . PHE A 1 82 ? 2.527 -8.837 -29.812 1.00 72.88 82 PHE A O 1
ATOM 694 N N . GLY A 1 83 ? 3.675 -10.308 -31.057 1.00 69.31 83 GLY A N 1
ATOM 695 C CA . GLY A 1 83 ? 4.979 -9.648 -30.987 1.00 69.31 83 GLY A CA 1
ATOM 696 C C . GLY A 1 83 ? 4.931 -8.163 -31.341 1.00 69.31 83 GLY A C 1
ATOM 697 O O . GLY A 1 83 ? 5.569 -7.357 -30.670 1.00 69.31 83 GLY A O 1
ATOM 698 N N . SER A 1 84 ? 4.095 -7.767 -32.308 1.00 68.75 84 SER A N 1
ATOM 699 C CA . SER A 1 84 ? 3.914 -6.355 -32.669 1.00 68.75 84 SER A CA 1
ATOM 700 C C . SER A 1 84 ? 3.284 -5.526 -31.545 1.00 68.75 84 SER A C 1
ATOM 702 O O . SER A 1 84 ? 3.751 -4.420 -31.290 1.00 68.75 84 SER A O 1
ATOM 704 N N . ILE A 1 85 ? 2.292 -6.060 -30.818 1.00 71.31 85 ILE A N 1
ATOM 705 C CA . ILE A 1 85 ? 1.720 -5.400 -29.630 1.00 71.31 85 ILE A CA 1
ATOM 706 C C . ILE A 1 85 ? 2.741 -5.380 -28.484 1.00 71.31 85 ILE A C 1
ATOM 708 O O . ILE A 1 85 ? 2.880 -4.371 -27.798 1.00 71.31 85 ILE A O 1
ATOM 712 N N . LEU A 1 86 ? 3.473 -6.480 -28.288 1.00 69.19 86 LEU A N 1
ATOM 713 C CA . LEU A 1 86 ? 4.436 -6.633 -27.192 1.00 69.19 86 LEU A CA 1
ATOM 714 C C . LEU A 1 86 ? 5.677 -5.724 -27.345 1.00 69.19 86 LEU A C 1
ATOM 716 O O . LEU A 1 86 ? 6.275 -5.302 -26.348 1.00 69.19 86 LEU A O 1
ATOM 720 N N . SER A 1 87 ? 6.022 -5.384 -28.589 1.00 68.19 87 SER A N 1
ATOM 721 C CA . SER A 1 87 ? 7.157 -4.528 -28.969 1.00 68.19 87 SER A CA 1
ATOM 722 C C . SER A 1 87 ? 6.879 -3.018 -28.923 1.00 68.19 87 SER A C 1
ATOM 724 O O . SER A 1 87 ? 7.808 -2.219 -29.061 1.00 68.19 87 SER A O 1
ATOM 726 N N . TRP A 1 88 ? 5.624 -2.594 -28.735 1.00 60.78 88 TRP A N 1
ATOM 727 C CA . TRP A 1 88 ? 5.264 -1.175 -28.650 1.00 60.78 88 TRP A CA 1
ATOM 728 C C . TRP A 1 88 ? 5.547 -0.636 -27.236 1.00 60.78 88 TRP A C 1
ATOM 730 O O . TRP A 1 88 ? 4.974 -1.162 -26.276 1.00 60.78 88 TRP A O 1
ATOM 740 N N . PRO A 1 89 ? 6.403 0.395 -27.053 1.00 63.00 89 PRO A N 1
ATOM 741 C CA . PRO A 1 89 ? 6.739 1.486 -27.983 1.00 63.00 89 PRO A CA 1
ATOM 742 C C . PRO A 1 89 ? 8.122 1.405 -28.664 1.00 63.00 89 PRO A C 1
ATOM 744 O O . PRO A 1 89 ? 8.483 2.315 -29.408 1.00 63.00 89 PRO A O 1
ATOM 747 N N . THR A 1 90 ? 8.920 0.373 -28.393 1.00 63.00 90 THR A N 1
ATOM 748 C CA . THR A 1 90 ? 10.324 0.285 -28.831 1.00 63.00 90 THR A CA 1
ATOM 749 C C . THR A 1 90 ? 10.463 -0.101 -30.313 1.00 63.00 90 THR A C 1
ATOM 751 O O . THR A 1 90 ? 11.497 0.181 -30.908 1.00 63.00 90 THR A O 1
ATOM 754 N N . HIS A 1 91 ? 9.434 -0.703 -30.929 1.00 65.12 91 HIS A N 1
ATOM 755 C CA . HIS A 1 91 ? 9.385 -1.112 -32.349 1.00 65.12 91 HIS A CA 1
ATOM 756 C C . HIS A 1 91 ? 10.505 -2.076 -32.803 1.00 65.12 91 HIS A C 1
ATOM 758 O O . HIS A 1 91 ? 10.629 -2.364 -33.991 1.00 65.12 91 HIS A O 1
ATOM 764 N N . ILE A 1 92 ? 11.292 -2.614 -31.867 1.00 67.88 92 ILE A N 1
ATOM 765 C CA . ILE A 1 92 ? 12.306 -3.636 -32.130 1.00 67.88 92 ILE A CA 1
ATOM 766 C C . ILE A 1 92 ? 11.605 -4.998 -32.115 1.00 67.88 92 ILE A C 1
ATOM 768 O O . ILE A 1 92 ? 10.956 -5.336 -31.117 1.00 67.88 92 ILE A O 1
ATOM 772 N N . PRO A 1 93 ? 11.708 -5.795 -33.186 1.00 63.53 93 PRO A N 1
ATOM 773 C CA . PRO A 1 93 ? 11.027 -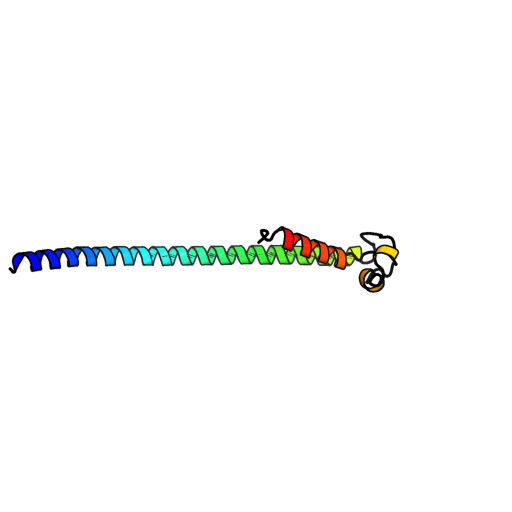7.072 -33.238 1.00 63.53 93 PRO A CA 1
ATOM 774 C C . PRO A 1 93 ? 11.735 -8.077 -32.307 1.00 63.53 93 PRO A C 1
ATOM 776 O O . PRO A 1 93 ? 12.955 -8.070 -32.156 1.00 63.53 93 PRO A O 1
ATOM 779 N N . GLY A 1 94 ? 10.945 -8.850 -31.555 1.00 65.25 94 GLY A N 1
ATOM 780 C CA . GLY A 1 94 ? 11.442 -9.727 -30.482 1.00 65.25 94 GLY A CA 1
ATOM 781 C C . GLY A 1 94 ? 11.727 -9.035 -29.137 1.00 65.25 94 GLY A C 1
ATOM 782 O O . GLY A 1 94 ? 11.951 -9.712 -28.133 1.00 65.25 94 GLY A O 1
ATOM 783 N N . ALA A 1 95 ? 11.677 -7.70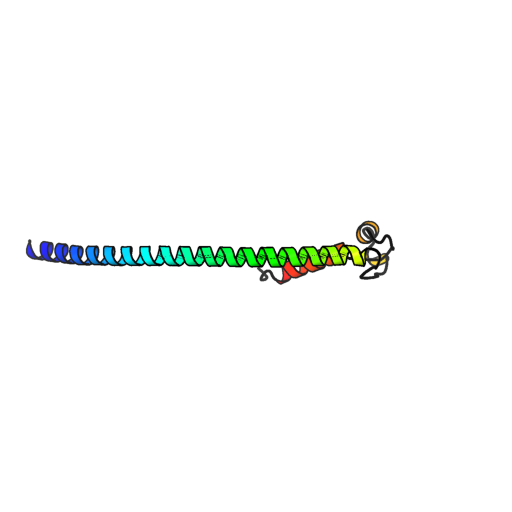1 -29.057 1.00 68.56 95 ALA A N 1
ATOM 784 C CA . ALA A 1 95 ? 11.857 -6.991 -27.792 1.00 68.56 95 ALA A CA 1
ATOM 785 C C . ALA A 1 95 ? 10.559 -6.927 -26.976 1.00 68.56 95 ALA A C 1
ATOM 787 O O . ALA A 1 95 ? 9.490 -6.610 -27.501 1.00 68.56 95 ALA A O 1
ATOM 788 N N . LEU A 1 96 ? 10.670 -7.163 -25.666 1.00 72.06 96 LEU A N 1
ATOM 789 C CA . LEU A 1 96 ? 9.580 -6.927 -24.727 1.00 72.06 96 LEU A CA 1
ATOM 790 C C . LEU A 1 96 ? 9.679 -5.516 -24.141 1.00 72.06 96 LEU A C 1
ATOM 792 O O . LEU A 1 96 ? 10.687 -5.138 -23.537 1.00 72.06 96 LEU A O 1
ATOM 796 N N . SER A 1 97 ? 8.605 -4.747 -24.288 1.00 72.69 97 SER A N 1
ATOM 797 C CA . SER A 1 97 ? 8.547 -3.371 -23.796 1.00 72.69 97 SER A CA 1
ATOM 798 C C . SER A 1 97 ? 8.567 -3.308 -22.263 1.00 72.69 97 SER A C 1
ATOM 800 O O . SER A 1 97 ? 7.835 -4.043 -21.594 1.00 72.69 97 SER A O 1
ATOM 802 N N . PHE A 1 98 ? 9.337 -2.367 -21.700 1.00 74.06 98 PHE A N 1
ATOM 803 C CA . PHE A 1 98 ? 9.392 -2.093 -20.254 1.00 74.06 98 PHE A CA 1
ATOM 804 C C . PHE A 1 98 ? 8.010 -2.009 -19.572 1.00 74.06 98 PHE A C 1
ATOM 806 O O . PHE A 1 98 ? 7.819 -2.685 -18.560 1.00 74.06 98 PHE A O 1
ATOM 813 N N . PRO A 1 99 ? 7.014 -1.260 -20.089 1.00 72.50 99 PRO A N 1
ATOM 814 C CA . PRO A 1 99 ? 5.704 -1.187 -19.441 1.00 72.50 99 PRO A CA 1
ATOM 815 C C . PRO A 1 99 ? 4.937 -2.505 -19.410 1.00 72.50 99 PRO A C 1
ATOM 817 O O . PRO A 1 99 ? 4.302 -2.810 -18.404 1.00 72.50 99 PRO A O 1
ATOM 820 N N . LEU A 1 100 ? 5.003 -3.298 -20.479 1.00 75.88 100 LEU A N 1
ATOM 821 C CA . LEU A 1 100 ? 4.357 -4.609 -20.536 1.00 75.88 100 LEU A CA 1
ATOM 822 C C . LEU A 1 100 ? 4.988 -5.562 -19.520 1.00 75.88 100 LEU A C 1
ATOM 824 O O . LEU A 1 100 ? 4.275 -6.195 -18.744 1.00 75.88 100 LEU A O 1
ATOM 828 N N . TRP A 1 101 ? 6.320 -5.596 -19.456 1.00 78.06 101 TRP A N 1
ATOM 829 C CA . TRP A 1 101 ? 7.040 -6.398 -18.468 1.00 78.06 101 TRP A CA 1
ATOM 830 C C . TRP A 1 101 ? 6.753 -5.963 -17.027 1.00 78.06 101 TRP A C 1
ATOM 832 O O . TRP A 1 101 ? 6.535 -6.803 -16.149 1.00 78.06 101 TRP A O 1
ATOM 842 N N . PHE A 1 102 ? 6.697 -4.653 -16.779 1.00 79.62 102 PHE A N 1
ATOM 843 C CA . PHE A 1 102 ? 6.354 -4.099 -15.473 1.00 79.62 102 PHE A CA 1
ATOM 844 C C . PHE A 1 102 ? 4.925 -4.465 -15.052 1.00 79.62 102 PHE A C 1
ATOM 846 O O . PHE A 1 102 ? 4.703 -4.860 -13.907 1.00 79.62 102 PHE A O 1
ATOM 853 N N . LEU A 1 103 ? 3.956 -4.388 -15.971 1.00 79.44 103 LEU A N 1
ATOM 854 C CA . LEU A 1 103 ? 2.572 -4.789 -15.712 1.00 79.44 103 LEU A CA 1
ATOM 855 C C . LEU A 1 103 ? 2.474 -6.274 -15.364 1.00 79.44 103 LEU A C 1
ATOM 857 O O . LEU A 1 103 ? 1.878 -6.606 -14.339 1.00 79.44 103 LEU A O 1
ATOM 861 N N . VAL A 1 104 ? 3.101 -7.147 -16.157 1.00 83.56 104 VAL A N 1
ATOM 862 C CA . VAL A 1 104 ? 3.134 -8.592 -15.888 1.00 83.56 104 VAL A CA 1
ATOM 863 C C . VAL A 1 104 ? 3.760 -8.859 -14.520 1.00 83.56 104 VAL A C 1
ATOM 865 O O . VAL A 1 104 ? 3.136 -9.499 -13.676 1.00 83.56 104 VAL A O 1
ATOM 868 N N . SER A 1 105 ? 4.926 -8.276 -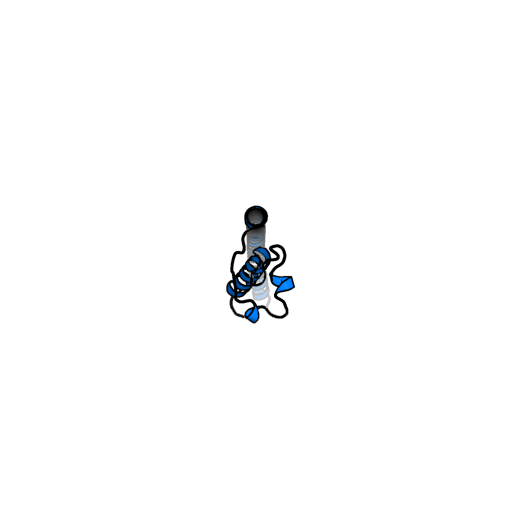14.239 1.00 81.62 105 SER A N 1
ATOM 869 C CA . SER A 1 105 ? 5.613 -8.433 -12.950 1.00 81.62 105 SER A CA 1
ATOM 870 C C . SER A 1 105 ? 4.755 -7.960 -11.773 1.00 81.62 105 SER A C 1
ATOM 872 O O . SER A 1 105 ? 4.681 -8.636 -10.750 1.00 81.62 105 SER A O 1
ATOM 874 N N . ASN A 1 106 ? 4.048 -6.837 -11.922 1.00 83.56 106 ASN A N 1
ATOM 875 C CA . ASN A 1 106 ? 3.147 -6.316 -10.896 1.00 83.56 106 ASN A CA 1
ATOM 876 C C . ASN A 1 106 ? 1.919 -7.220 -10.699 1.00 83.56 106 ASN A C 1
ATOM 878 O O . ASN A 1 106 ? 1.510 -7.463 -9.567 1.00 83.56 106 ASN A O 1
ATOM 882 N N . THR A 1 107 ? 1.334 -7.756 -11.776 1.00 83.81 107 THR A N 1
ATOM 883 C CA . THR A 1 107 ? 0.223 -8.717 -11.662 1.00 83.81 107 THR A CA 1
ATOM 884 C C . THR A 1 107 ? 0.654 -10.005 -10.970 1.00 83.81 107 THR A C 1
ATOM 886 O O . THR A 1 107 ? -0.025 -10.439 -10.044 1.00 83.81 107 THR A O 1
ATOM 889 N N . VAL A 1 108 ? 1.810 -10.562 -11.335 1.00 86.56 108 VAL A N 1
ATOM 890 C CA . VAL A 1 108 ? 2.360 -11.772 -10.709 1.00 86.56 108 VAL A CA 1
ATOM 891 C C . VAL A 1 108 ? 2.695 -11.520 -9.243 1.00 86.56 108 VAL A C 1
ATOM 893 O O . VAL A 1 108 ? 2.305 -12.314 -8.394 1.00 86.56 108 VAL A O 1
ATOM 896 N N . ALA A 1 109 ? 3.338 -10.396 -8.918 1.00 84.06 109 ALA A N 1
ATOM 897 C CA . ALA A 1 109 ? 3.627 -10.025 -7.536 1.00 84.06 109 ALA A CA 1
ATOM 898 C C . ALA A 1 109 ? 2.342 -9.888 -6.709 1.00 84.06 109 ALA A C 1
ATOM 900 O O . ALA A 1 109 ? 2.263 -10.441 -5.618 1.00 84.06 109 ALA A O 1
ATOM 901 N N . LYS A 1 110 ? 1.305 -9.226 -7.244 1.00 82.44 110 LYS A N 1
ATOM 902 C CA . LYS A 1 110 ? 0.000 -9.115 -6.574 1.00 82.44 110 LYS A CA 1
ATOM 903 C C . LYS A 1 110 ? -0.622 -10.481 -6.316 1.00 82.44 110 LYS A C 1
ATOM 905 O O . LYS A 1 110 ? -1.045 -10.733 -5.193 1.00 82.44 110 LYS A O 1
ATOM 910 N N . ILE A 1 111 ? -0.636 -11.356 -7.320 1.00 85.88 111 ILE A N 1
ATOM 911 C CA . ILE A 1 111 ? -1.164 -12.719 -7.194 1.00 85.88 111 ILE A CA 1
ATOM 912 C C . ILE A 1 111 ? -0.366 -13.514 -6.152 1.00 85.88 111 ILE A C 1
ATOM 914 O O . ILE A 1 111 ? -0.970 -14.160 -5.309 1.00 85.88 111 ILE A O 1
ATOM 918 N N . ALA A 1 112 ? 0.964 -13.414 -6.148 1.00 85.38 112 ALA A N 1
ATOM 919 C CA . ALA A 1 112 ? 1.825 -14.108 -5.190 1.00 85.38 112 ALA A CA 1
ATOM 920 C C . ALA A 1 112 ? 1.708 -13.569 -3.752 1.00 85.38 112 ALA A C 1
ATOM 922 O O . ALA A 1 112 ? 1.927 -14.308 -2.796 1.00 85.38 112 ALA A O 1
ATOM 923 N N . THR A 1 113 ? 1.390 -12.281 -3.584 1.00 83.19 113 THR A N 1
ATOM 924 C CA . THR A 1 113 ? 1.162 -11.671 -2.261 1.00 83.19 113 THR A CA 1
ATOM 925 C C . THR A 1 113 ? -0.240 -11.909 -1.713 1.00 83.19 113 THR A C 1
ATOM 927 O O . THR A 1 113 ? -0.449 -11.762 -0.507 1.00 83.19 113 THR A O 1
ATOM 930 N N . LEU A 1 114 ? -1.205 -12.261 -2.569 1.00 79.56 114 LEU A N 1
ATOM 931 C CA . LEU A 1 114 ? -2.471 -12.788 -2.089 1.00 79.56 114 LEU A CA 1
ATOM 932 C C . LEU A 1 114 ? -2.179 -14.178 -1.510 1.00 79.56 114 LEU A C 1
ATOM 934 O O . LEU A 1 114 ? -1.540 -14.984 -2.186 1.00 79.56 114 LEU A O 1
ATOM 938 N N . PRO A 1 115 ? -2.594 -14.474 -0.266 1.00 72.81 115 PRO A N 1
ATOM 939 C CA . PRO A 1 115 ? -2.498 -15.837 0.228 1.00 72.81 115 PRO A CA 1
ATOM 940 C C . PRO A 1 115 ? -3.271 -16.711 -0.759 1.00 72.81 115 PRO A C 1
ATOM 942 O O . PRO A 1 115 ? -4.428 -16.404 -1.043 1.00 72.81 115 PRO A O 1
ATOM 945 N N . PHE A 1 116 ? -2.604 -17.724 -1.324 1.00 62.19 116 PHE A N 1
ATOM 946 C CA . PHE A 1 116 ? -3.230 -18.735 -2.171 1.00 62.19 116 PHE A CA 1
ATOM 947 C C . PHE A 1 116 ? -4.503 -19.211 -1.460 1.00 62.19 116 PHE A C 1
ATOM 949 O O . PHE A 1 116 ? -4.419 -19.858 -0.416 1.00 62.19 116 PHE A O 1
ATOM 956 N N . ALA A 1 117 ? -5.656 -18.775 -1.964 1.00 47.44 117 ALA A N 1
ATOM 957 C CA . ALA A 1 117 ? -6.958 -19.279 -1.560 1.00 47.44 117 ALA A CA 1
ATOM 958 C C . ALA A 1 117 ? -7.256 -20.533 -2.376 1.00 47.44 117 ALA A C 1
ATOM 960 O O . ALA A 1 117 ? -6.965 -20.505 -3.596 1.00 47.44 117 ALA A O 1
#

Secondary structure (DSSP, 8-state):
--HHHHHHHHHHHHHHHHHHHHHHHHHHHHHHHHHHHHHHHHHHHHHHHHHHHHHHHHHHHHHHHGGG--SEE--GGGTTTTHHHHTTTT--TTEEPHHHHHHHHHHHHHHHHS---

pLDDT: mean 79.38, std 12.11, range [47.44, 95.38]

Sequence (117 aa):
RSMCEISVKDEFAKYTKLQRILNKKREELKAEVLVFKKYQLKIKLGIQYVTQAILTLVCLILFWMQRSTPVVILNENWLYPFGSILSWPTHIPGALSFPLWFLVSNTVAKIATLPFA

Organism: Rhodnius prolixus (NCBI:txid13249)

InterPro domains:
  IPR028945 Get1 family [PF04420] (3-105)
  IPR029012 Helix hairpin bin domain superfamily [G3DSA:1.10.287.660] (1-47)

Radius of gyration: 31.87 Å; chains: 1; bounding box: 61×28×85 Å

Foldseek 3Di:
DVPVVVVVVVVVVVVVVVVVVVVVVVVVVVVVVVVVVVVVVVVVVVVVVVVVVVVVVVVVVCCVVCLAPQPDQADLVVCPPCQCVQCPPNRDGRGGGPVNVVVVVVVVVVVVPPPDD